Protein AF-A0A4P9XJF2-F1 (afdb_monomer_lite)

Sequence (135 aa):
LFRVSDEHNVHFSHAGLADITGEEGRVYLPYWMMKKLHLNEGDIINLKQVGLPPCQIIKFEWQDVAFTKCISNPTAVLERELKSYFTMTPDDVIQFSYNGRIYDLRVVEIFPPQAKAVCMIDTTSNVDFCPPPGY

Secondary structure (DSSP, 8-state):
-EEEEETTSSSEEEE------SPTT-----HHHHHHHT--TT--EEEEE---PBPSEEEEEES-HHHHHH-S-HHHHHHHHHTT--EE-TT-EEEEEETTEEEEEEEEEEESTT-SSEE-TT--PEEEEEPPS--

Foldseek 3Di:
DKWKAFPVRPFIDDFDDDDPPDDPPDDDDDPLVCVRRVHDPPGDIDIDDDDFAAWAEWEKEWPDPVVVVPDPCPPVVCVVVCQVTFKDAAQRWDWDDDPNDITTMHTHATPPNVTRMHTHHPDPHHYHYDYYPDD

Organism: NCBI:txid78915

Radius of gyration: 15.27 Å; chains: 1; bounding box: 36×33×38 Å

pLDDT: mean 78.21, std 9.05, range [42.53, 89.69]

InterPro domains:
  IPR004854 Ubiquitin fusion degradation protein UFD1-like [PTHR12555] (1-135)
  IPR042299 UFD1-like, Nn domain [G3DSA:2.40.40.50] (1-53)
  IPR055417 Ubiquitin fusion degradation protein UFD1, N-terminal subdomain 1 [PF03152] (1-53)
  IPR055418 Ubiquitin fusion degradation protein UFD1, N-terminal subdomain 2 [PF24842] (55-132)

Structure (mmCIF, N/CA/C/O backbone):
data_AF-A0A4P9XJF2-F1
#
_entry.id   AF-A0A4P9XJF2-F1
#
loop_
_atom_site.group_PDB
_atom_site.id
_atom_site.type_symbol
_atom_site.label_atom_id
_atom_site.label_alt_id
_atom_site.label_comp_id
_atom_site.label_asym_id
_atom_site.label_entity_id
_atom_site.label_seq_id
_atom_site.pdbx_PDB_ins_code
_atom_site.Cartn_x
_atom_site.Cartn_y
_atom_site.Cartn_z
_atom_site.occupancy
_atom_site.B_iso_or_equiv
_atom_site.auth_seq_id
_atom_site.auth_comp_id
_atom_site.auth_asym_id
_atom_site.auth_atom_id
_atom_site.pdbx_PDB_model_num
ATOM 1 N N . LEU A 1 1 ? -1.538 10.925 7.445 1.00 82.88 1 LEU A N 1
ATOM 2 C CA . LEU A 1 1 ? -1.596 9.503 7.040 1.00 82.88 1 LEU A CA 1
ATOM 3 C C . LEU A 1 1 ? -2.364 8.734 8.092 1.00 82.88 1 LEU A C 1
ATOM 5 O O . LEU A 1 1 ? -2.326 9.115 9.263 1.00 82.88 1 LEU A O 1
ATOM 9 N N . PHE A 1 2 ? -3.060 7.685 7.678 1.00 86.19 2 PHE A N 1
ATOM 10 C CA . PHE A 1 2 ? -3.918 6.897 8.548 1.00 86.19 2 PHE A CA 1
ATOM 11 C C . PHE A 1 2 ? -3.516 5.429 8.472 1.00 86.19 2 PHE A C 1
ATOM 13 O O . PHE A 1 2 ? -3.215 4.890 7.411 1.00 86.19 2 PHE A O 1
ATOM 20 N N . ARG A 1 3 ? -3.488 4.779 9.627 1.00 87.56 3 ARG A N 1
ATOM 21 C CA . ARG A 1 3 ? -3.461 3.332 9.741 1.00 87.56 3 ARG A CA 1
ATOM 22 C C . ARG A 1 3 ? -4.907 2.866 9.744 1.00 87.56 3 ARG A C 1
ATOM 24 O O . ARG A 1 3 ? -5.679 3.302 10.598 1.00 87.56 3 ARG A O 1
ATOM 31 N N . VAL A 1 4 ? -5.227 2.010 8.788 1.00 89.06 4 VAL A N 1
ATOM 32 C CA . VAL A 1 4 ? -6.519 1.345 8.661 1.00 89.06 4 VAL A CA 1
ATOM 33 C C . VAL A 1 4 ? -6.353 -0.056 9.220 1.00 89.06 4 VAL A C 1
ATOM 35 O O . VAL A 1 4 ? -5.456 -0.789 8.794 1.00 89.06 4 VAL A O 1
ATOM 38 N N . SER A 1 5 ? -7.174 -0.424 10.189 1.00 89.38 5 SER A N 1
ATOM 39 C CA . SER A 1 5 ? -7.228 -1.783 10.711 1.00 89.38 5 SER A CA 1
ATOM 40 C C . SER A 1 5 ? -8.655 -2.289 10.775 1.00 89.38 5 SER A C 1
ATOM 42 O O . SER A 1 5 ? -9.605 -1.511 10.844 1.00 89.38 5 SER A O 1
ATOM 44 N N . ASP A 1 6 ? -8.778 -3.607 10.744 1.00 88.69 6 ASP A N 1
ATOM 45 C CA . ASP A 1 6 ? -10.038 -4.292 11.002 1.00 88.69 6 ASP A CA 1
ATOM 46 C C . ASP A 1 6 ? -10.530 -4.040 12.448 1.00 88.69 6 ASP A C 1
ATOM 48 O O . ASP A 1 6 ? -9.761 -3.591 13.317 1.00 88.69 6 ASP A O 1
ATOM 52 N N . GLU A 1 7 ? -11.797 -4.347 12.724 1.00 86.38 7 GLU A N 1
ATOM 53 C CA . GLU A 1 7 ? -12.423 -4.291 14.050 1.00 86.38 7 GLU A CA 1
ATOM 54 C C . GLU A 1 7 ? -11.570 -5.037 15.089 1.00 86.38 7 GLU A C 1
ATOM 56 O O . GLU A 1 7 ? -11.230 -4.498 16.147 1.00 86.38 7 GLU A O 1
ATOM 61 N N . HIS A 1 8 ? -11.105 -6.236 14.728 1.00 83.06 8 HIS A N 1
ATOM 62 C CA . HIS A 1 8 ? -10.296 -7.100 15.589 1.00 83.06 8 HIS A CA 1
ATOM 63 C C . HIS A 1 8 ? -8.811 -6.705 15.645 1.00 83.06 8 HIS A C 1
ATOM 65 O O . HIS A 1 8 ? -8.032 -7.327 16.368 1.00 83.06 8 HIS A O 1
ATOM 71 N N . ASN A 1 9 ? -8.386 -5.687 14.885 1.00 80.31 9 ASN A N 1
ATOM 72 C CA . ASN A 1 9 ? -6.988 -5.255 14.749 1.00 80.31 9 ASN A CA 1
ATOM 73 C C . ASN A 1 9 ? -5.998 -6.361 14.323 1.00 80.31 9 ASN A C 1
ATOM 75 O O . ASN A 1 9 ? -4.788 -6.210 14.518 1.00 80.31 9 ASN A O 1
ATOM 79 N N . VAL A 1 10 ? -6.489 -7.448 13.720 1.00 82.00 10 VAL A N 1
ATOM 80 C CA . VAL A 1 10 ? -5.659 -8.561 13.232 1.00 82.00 10 VAL A CA 1
ATOM 81 C C . VAL A 1 10 ? -4.909 -8.141 11.972 1.00 82.00 10 VAL A C 1
ATOM 83 O O . VAL A 1 10 ? -3.688 -8.277 11.889 1.00 82.00 10 VAL A O 1
ATOM 86 N N . HIS A 1 11 ? -5.633 -7.557 11.019 1.00 83.81 11 HIS A N 1
ATOM 87 C CA . HIS A 1 11 ? -5.079 -7.053 9.772 1.00 83.81 11 HIS A CA 1
ATOM 88 C C . HIS A 1 11 ? -5.032 -5.529 9.796 1.00 83.81 11 HIS A C 1
ATOM 90 O O . HIS A 1 11 ? -5.953 -4.857 10.268 1.00 83.81 11 HIS A O 1
ATOM 96 N N . PHE A 1 12 ? -3.932 -4.971 9.295 1.00 85.56 12 PHE A N 1
ATOM 97 C CA . PHE A 1 12 ? -3.781 -3.534 9.139 1.00 85.56 12 PHE A CA 1
ATOM 98 C C . PHE A 1 12 ? -3.035 -3.193 7.850 1.00 85.56 12 PHE A C 1
ATOM 100 O O . PHE A 1 12 ? -2.229 -3.967 7.328 1.00 85.56 12 PHE A O 1
ATOM 107 N N . SER A 1 13 ? -3.301 -1.999 7.345 1.00 86.12 13 SER A N 1
ATOM 108 C CA . SER A 1 13 ? -2.563 -1.367 6.261 1.00 86.12 13 SER A CA 1
ATOM 109 C C . SER A 1 13 ? -2.500 0.135 6.538 1.00 86.12 13 SER A C 1
ATOM 111 O O . SER A 1 13 ? -3.070 0.645 7.510 1.00 86.12 13 SER A O 1
ATOM 113 N N . HIS A 1 14 ? -1.746 0.848 5.721 1.00 86.50 14 HIS A N 1
ATOM 114 C CA . HIS A 1 14 ? -1.629 2.291 5.799 1.00 86.50 14 HIS A CA 1
ATOM 115 C C . HIS A 1 14 ? -2.229 2.890 4.539 1.00 86.50 14 HIS A C 1
ATOM 117 O O . HIS A 1 14 ? -1.985 2.400 3.435 1.00 86.50 14 HIS A O 1
ATOM 123 N N . ALA A 1 15 ? -2.996 3.955 4.724 1.00 83.00 15 ALA A N 1
ATOM 124 C CA . ALA A 1 15 ? -3.624 4.709 3.658 1.00 83.00 15 ALA A CA 1
ATOM 125 C C . ALA A 1 15 ? -3.381 6.206 3.871 1.00 83.00 15 ALA A C 1
ATOM 127 O O . ALA A 1 15 ? -3.309 6.708 5.002 1.00 83.00 15 ALA A O 1
ATOM 128 N N . GLY A 1 16 ? -3.281 6.948 2.775 1.00 80.81 16 GLY A N 1
ATOM 129 C CA . GLY A 1 16 ? -3.502 8.387 2.832 1.00 80.81 16 GLY A CA 1
ATOM 130 C C . GLY A 1 16 ? -4.967 8.728 2.606 1.00 80.81 16 GLY A C 1
ATOM 131 O O . GLY A 1 16 ? -5.773 7.889 2.216 1.00 80.81 16 GLY A O 1
ATOM 132 N N . LEU A 1 17 ? -5.290 9.983 2.884 1.00 78.75 17 LEU A N 1
ATOM 133 C CA . LEU A 1 17 ? -6.612 10.542 2.665 1.00 78.75 17 LEU A CA 1
ATOM 134 C C . LEU A 1 17 ? -6.620 11.188 1.281 1.00 78.75 17 LEU A C 1
ATOM 136 O O . LEU A 1 17 ? -5.838 12.106 1.053 1.00 78.75 17 LEU A O 1
ATOM 140 N N . ALA A 1 18 ? -7.460 10.680 0.379 1.00 72.75 18 ALA A N 1
ATOM 141 C CA . ALA A 1 18 ? -7.645 11.272 -0.943 1.00 72.75 18 ALA A CA 1
ATOM 142 C C . ALA A 1 18 ? -8.582 12.483 -0.864 1.00 72.75 18 ALA A C 1
ATOM 144 O O . ALA A 1 18 ? -8.161 13.593 -1.159 1.00 72.75 18 ALA A O 1
ATOM 145 N N . ASP A 1 19 ? -9.812 12.272 -0.385 1.00 71.31 19 ASP A N 1
ATOM 146 C CA . ASP A 1 19 ? -10.849 13.300 -0.283 1.00 71.31 19 ASP A CA 1
ATOM 147 C C . ASP A 1 19 ? -11.777 13.051 0.915 1.00 71.31 19 ASP A C 1
ATOM 149 O O . ASP A 1 19 ? -11.947 11.916 1.367 1.00 71.31 19 ASP A O 1
ATOM 153 N N . ILE A 1 20 ? -12.406 14.122 1.410 1.00 71.94 20 ILE A N 1
ATOM 154 C CA . ILE A 1 20 ? -13.396 14.099 2.507 1.00 71.94 20 ILE A CA 1
ATOM 155 C C . ILE A 1 20 ? -14.806 14.311 1.935 1.00 71.94 20 ILE A C 1
ATOM 157 O O . ILE A 1 20 ? -15.567 15.164 2.378 1.00 71.94 20 ILE A O 1
ATOM 161 N N . THR A 1 21 ? -15.135 13.575 0.878 1.00 72.56 21 THR A N 1
ATOM 162 C CA . THR A 1 21 ? -16.420 13.681 0.164 1.00 72.56 21 THR A CA 1
ATOM 163 C C . THR A 1 21 ? -17.464 12.667 0.641 1.00 72.56 21 THR A C 1
ATOM 165 O O . THR A 1 21 ? -18.571 12.628 0.109 1.00 72.56 21 THR A O 1
ATOM 168 N N . GLY A 1 22 ? -17.127 11.835 1.632 1.00 68.62 22 GLY A N 1
ATOM 169 C CA . GLY A 1 22 ? -18.029 10.835 2.199 1.00 68.62 22 GLY A CA 1
ATOM 170 C C . GLY A 1 22 ? -19.040 11.406 3.196 1.00 68.62 22 GLY A C 1
ATOM 171 O O . GLY A 1 22 ? -18.795 12.427 3.833 1.00 68.62 22 GLY A O 1
ATOM 172 N N . GLU A 1 23 ? -20.174 10.714 3.349 1.00 76.12 23 GLU A N 1
ATOM 173 C CA . GLU A 1 23 ? -21.116 10.957 4.450 1.00 76.12 23 GLU A CA 1
ATOM 174 C C . GLU A 1 23 ? -20.431 10.730 5.806 1.00 76.12 23 GLU A C 1
ATOM 176 O O . GLU A 1 23 ? -19.521 9.902 5.922 1.00 76.12 23 GLU A O 1
ATOM 181 N N . GLU A 1 24 ? -20.876 11.447 6.843 1.00 76.69 24 GLU A N 1
ATOM 182 C CA . GLU A 1 24 ? -20.327 11.295 8.192 1.00 76.69 24 GLU A CA 1
ATOM 183 C C . GLU A 1 24 ? -20.351 9.827 8.636 1.00 76.69 24 GLU A C 1
ATOM 185 O O . GLU A 1 24 ? -21.366 9.135 8.557 1.00 76.69 24 GLU A O 1
ATOM 190 N N . GLY A 1 25 ? -19.194 9.343 9.090 1.00 77.31 25 GLY A N 1
ATOM 191 C CA . GLY A 1 25 ? -19.024 7.962 9.537 1.00 77.31 25 GLY A CA 1
ATOM 192 C C . GLY A 1 25 ? -18.829 6.930 8.423 1.00 77.31 25 GLY A C 1
ATOM 193 O O . GLY A 1 25 ? -18.742 5.745 8.738 1.00 77.31 25 GLY A O 1
ATOM 194 N N . ARG A 1 26 ? -18.721 7.329 7.146 1.00 82.38 26 ARG A N 1
ATOM 195 C CA . ARG A 1 26 ? -18.406 6.410 6.037 1.00 82.38 26 ARG A CA 1
ATOM 196 C C . ARG A 1 26 ? -17.002 6.625 5.488 1.00 82.38 26 ARG A C 1
ATOM 198 O O . ARG A 1 26 ? -16.548 7.750 5.301 1.00 82.38 26 ARG A O 1
ATOM 205 N N . VAL A 1 27 ? -16.332 5.518 5.183 1.00 83.81 27 VAL A N 1
ATOM 206 C CA . VAL A 1 27 ? -14.992 5.498 4.590 1.00 83.81 27 VAL A CA 1
ATOM 207 C C . VAL A 1 27 ? -15.044 4.641 3.339 1.00 83.81 27 VAL A C 1
ATOM 209 O O . VAL A 1 27 ? -15.517 3.510 3.379 1.00 83.81 27 VAL A O 1
ATOM 212 N N . TYR A 1 28 ? -14.540 5.179 2.233 1.00 84.94 28 TYR A N 1
ATOM 213 C CA . TYR A 1 28 ? -14.432 4.451 0.976 1.00 84.94 28 TYR A CA 1
ATOM 214 C C . TYR A 1 28 ? -12.990 4.002 0.790 1.00 84.94 28 TYR A C 1
ATOM 216 O O . TYR A 1 28 ? -12.069 4.820 0.792 1.00 84.94 28 TYR A O 1
ATOM 224 N N . LEU A 1 29 ? -12.801 2.693 0.647 1.00 84.81 29 LEU A N 1
ATOM 225 C CA . LEU A 1 29 ? -11.497 2.081 0.432 1.00 84.81 29 LEU A CA 1
ATOM 226 C C . LEU A 1 29 ? -11.454 1.425 -0.952 1.00 84.81 29 LEU A C 1
ATOM 228 O O . LEU A 1 29 ? -12.469 0.909 -1.422 1.00 84.81 29 LEU A O 1
ATOM 232 N N . PRO A 1 30 ? -10.285 1.394 -1.609 1.00 83.62 30 PRO A N 1
ATOM 233 C CA . PRO A 1 30 ? -10.104 0.596 -2.810 1.00 83.62 30 PRO A CA 1
ATOM 234 C C . PRO A 1 30 ? -10.332 -0.893 -2.529 1.00 83.62 30 PRO A C 1
ATOM 236 O O . PRO A 1 30 ? -9.931 -1.409 -1.483 1.00 83.62 30 PRO A O 1
ATOM 239 N N . TYR A 1 31 ? -10.874 -1.608 -3.513 1.00 83.19 31 TYR A N 1
ATOM 240 C CA . TYR A 1 31 ? -11.173 -3.038 -3.391 1.00 83.19 31 TYR A CA 1
ATOM 241 C C . TYR A 1 31 ? -9.955 -3.889 -2.992 1.00 83.19 31 TYR A C 1
ATOM 243 O O . TYR A 1 31 ? -10.065 -4.795 -2.168 1.00 83.19 31 TYR A O 1
ATOM 251 N N . TRP A 1 32 ? -8.765 -3.576 -3.516 1.00 82.25 32 TRP A N 1
ATOM 252 C CA . TRP A 1 32 ? -7.531 -4.287 -3.163 1.00 82.25 32 TRP A CA 1
ATOM 253 C C . TRP A 1 32 ? -7.181 -4.146 -1.672 1.00 82.25 32 TRP A C 1
ATOM 255 O O . TRP A 1 32 ? -6.728 -5.106 -1.048 1.00 82.25 32 TRP A O 1
ATOM 265 N N . MET A 1 33 ? -7.456 -2.981 -1.073 1.00 83.62 33 MET A N 1
ATOM 266 C CA . MET A 1 33 ? -7.211 -2.731 0.347 1.00 83.62 33 MET A CA 1
ATOM 267 C C . MET A 1 33 ? -8.224 -3.480 1.216 1.00 83.62 33 MET A C 1
ATOM 269 O O . MET A 1 33 ? -7.835 -4.072 2.221 1.00 83.62 33 MET A O 1
ATOM 273 N N . MET A 1 34 ? -9.494 -3.525 0.797 1.00 86.81 34 MET A N 1
ATOM 274 C CA . MET A 1 34 ? -10.522 -4.335 1.461 1.00 86.81 34 MET A CA 1
ATOM 275 C C . MET A 1 34 ? -10.155 -5.821 1.442 1.00 86.81 34 MET A C 1
ATOM 277 O O . MET A 1 34 ? -10.152 -6.466 2.487 1.00 86.81 34 MET A O 1
ATOM 281 N N . LYS A 1 35 ? -9.738 -6.343 0.280 1.00 84.62 35 LYS A N 1
ATOM 282 C CA . LYS A 1 35 ? -9.303 -7.739 0.126 1.00 84.62 35 LYS A CA 1
ATOM 283 C C . LYS A 1 35 ? -8.119 -8.079 1.035 1.00 84.62 35 LYS A C 1
ATOM 285 O O . LYS A 1 35 ? -8.101 -9.155 1.622 1.00 84.62 35 LYS A O 1
ATOM 290 N N . LYS A 1 36 ? -7.153 -7.165 1.178 1.00 83.19 36 LYS A N 1
ATOM 291 C CA . LYS A 1 36 ? -5.998 -7.338 2.072 1.00 83.19 36 LYS A CA 1
ATOM 292 C C . LYS A 1 36 ? -6.376 -7.326 3.554 1.00 83.19 36 LYS A C 1
ATOM 294 O O . LYS A 1 36 ? -5.787 -8.053 4.349 1.00 83.19 36 LYS A O 1
ATOM 299 N N . LEU A 1 37 ? -7.312 -6.462 3.931 1.00 83.94 37 LEU A N 1
ATOM 300 C CA . LEU A 1 37 ? -7.793 -6.344 5.305 1.00 83.94 37 LEU A CA 1
ATOM 301 C C . LEU A 1 37 ? -8.861 -7.392 5.652 1.00 83.94 37 LEU A C 1
ATOM 303 O O . LEU A 1 37 ? -9.284 -7.435 6.799 1.00 83.94 37 LEU A O 1
ATOM 307 N N . HIS A 1 38 ? -9.260 -8.231 4.687 1.00 85.75 38 HIS A N 1
ATOM 308 C CA . HIS A 1 38 ? -10.366 -9.184 4.801 1.00 85.75 38 HIS A CA 1
ATOM 309 C C . HIS A 1 38 ? -11.701 -8.527 5.188 1.00 85.75 38 HIS A C 1
ATOM 311 O O . HIS A 1 38 ? -12.503 -9.119 5.901 1.00 85.75 38 HIS A O 1
ATOM 317 N N . LE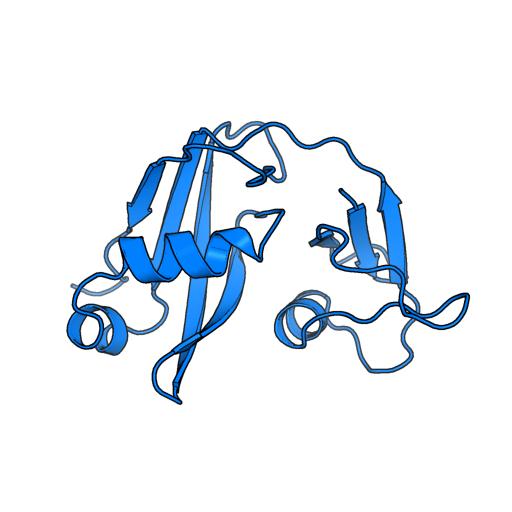U A 1 39 ? -11.933 -7.313 4.683 1.00 87.38 39 LEU A N 1
ATOM 318 C CA . LEU A 1 39 ? -13.139 -6.532 4.945 1.00 87.38 39 LEU A CA 1
ATOM 319 C C . LEU A 1 39 ? -14.208 -6.778 3.883 1.00 87.38 39 LEU A C 1
ATOM 321 O O . LEU A 1 39 ? -13.904 -6.854 2.687 1.00 87.38 39 LEU A O 1
ATOM 325 N N . ASN A 1 40 ? -15.459 -6.796 4.323 1.00 87.06 40 ASN A N 1
ATOM 326 C CA . ASN A 1 40 ? -16.651 -6.756 3.489 1.00 87.06 40 ASN A CA 1
ATOM 327 C C . ASN A 1 40 ? -17.303 -5.366 3.524 1.00 87.06 40 ASN A C 1
ATOM 329 O O . ASN A 1 40 ? -16.976 -4.498 4.336 1.00 87.06 40 ASN A O 1
ATOM 333 N N . GLU A 1 41 ? -18.236 -5.135 2.605 1.00 87.12 41 GLU A N 1
ATOM 334 C CA . GLU A 1 41 ? -19.031 -3.909 2.585 1.00 87.12 41 GLU A CA 1
ATOM 335 C C . GLU A 1 41 ? -19.868 -3.792 3.867 1.00 87.12 41 GLU A C 1
ATOM 337 O O . GLU A 1 41 ? -20.666 -4.672 4.181 1.00 87.12 41 GLU A O 1
ATOM 342 N N . GLY A 1 42 ? -19.698 -2.683 4.591 1.00 86.19 42 GLY A N 1
ATOM 343 C CA . GLY A 1 42 ? -20.403 -2.420 5.848 1.00 86.19 42 GLY A CA 1
ATOM 344 C C . GLY A 1 42 ? -19.645 -2.829 7.113 1.00 86.19 42 GLY A C 1
ATOM 345 O O . GLY A 1 42 ? -20.124 -2.515 8.203 1.00 86.19 42 GLY A O 1
ATOM 346 N N . ASP A 1 43 ?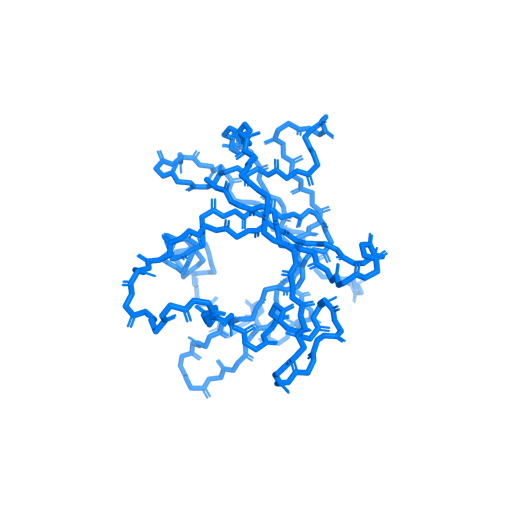 -18.471 -3.454 6.988 1.00 88.31 43 ASP A N 1
ATOM 347 C CA . ASP A 1 43 ? -17.636 -3.785 8.145 1.00 88.31 43 ASP A CA 1
ATOM 348 C C . ASP A 1 43 ? -17.084 -2.526 8.828 1.00 88.31 43 ASP A C 1
ATOM 350 O O . ASP A 1 43 ? -16.791 -1.500 8.199 1.00 88.31 43 ASP A O 1
ATOM 354 N N . ILE A 1 44 ? -16.933 -2.612 10.151 1.00 87.50 44 ILE A N 1
ATOM 355 C CA . ILE A 1 44 ? -16.403 -1.525 10.969 1.00 87.50 44 ILE A CA 1
ATOM 356 C C . ILE A 1 44 ? -14.879 -1.550 10.886 1.00 87.50 44 ILE A C 1
ATOM 358 O O . ILE A 1 44 ? -14.235 -2.558 11.162 1.00 87.50 44 ILE A O 1
ATOM 362 N N . ILE A 1 45 ? -14.292 -0.401 10.561 1.00 89.69 45 ILE A N 1
ATOM 363 C CA . ILE A 1 45 ? -12.841 -0.234 10.509 1.00 89.69 45 ILE A CA 1
ATOM 364 C C . ILE A 1 45 ? -12.360 0.752 11.562 1.00 89.69 45 ILE A C 1
ATOM 366 O O . ILE A 1 45 ? -13.022 1.735 11.899 1.00 89.69 45 ILE A O 1
ATOM 370 N N . ASN A 1 46 ? -11.143 0.523 12.031 1.00 88.19 46 ASN A N 1
ATOM 371 C CA . ASN A 1 46 ? -10.436 1.418 12.924 1.00 88.19 46 ASN A CA 1
ATOM 372 C C . ASN A 1 46 ? -9.483 2.302 12.114 1.00 88.19 46 ASN A C 1
ATOM 374 O O . ASN A 1 46 ? -8.539 1.822 11.483 1.00 88.19 46 ASN A O 1
ATOM 378 N N . LEU A 1 47 ? -9.704 3.616 12.166 1.00 87.81 47 LEU A N 1
ATOM 379 C CA . LEU A 1 47 ? -8.793 4.607 11.601 1.00 87.81 47 LEU A CA 1
ATOM 380 C C . LEU A 1 47 ? -7.970 5.257 12.707 1.00 87.81 47 LEU A C 1
ATOM 382 O O . LEU A 1 47 ? -8.504 5.892 13.615 1.00 87.81 47 LEU A O 1
ATOM 386 N N . LYS A 1 48 ? -6.645 5.148 12.609 1.00 87.75 48 LYS A N 1
ATOM 387 C CA . LYS A 1 48 ? -5.717 5.810 13.530 1.00 87.75 48 LYS A CA 1
ATOM 388 C C . LYS A 1 48 ? -4.745 6.691 12.767 1.00 87.75 48 LYS A C 1
ATOM 390 O O . LYS A 1 48 ? -4.014 6.208 11.909 1.00 87.75 48 LYS A O 1
ATOM 395 N N . GLN A 1 49 ? -4.680 7.973 13.103 1.00 87.12 49 GLN A N 1
ATOM 396 C CA . GLN A 1 49 ? -3.671 8.854 12.523 1.00 87.12 49 GLN A CA 1
ATOM 397 C C . GLN A 1 49 ? -2.269 8.423 12.973 1.00 87.12 49 GLN A C 1
ATOM 399 O O . GLN A 1 49 ? -2.019 8.210 14.162 1.00 87.12 49 GLN A O 1
ATOM 404 N N . VAL A 1 50 ? -1.355 8.294 12.013 1.00 86.12 50 VAL A N 1
ATOM 405 C CA . VAL A 1 50 ? 0.043 7.921 12.258 1.00 86.12 50 VAL A CA 1
ATOM 406 C C . VAL A 1 50 ? 0.985 8.793 11.431 1.00 86.12 50 VAL A C 1
ATOM 408 O O . VAL A 1 50 ? 0.662 9.192 10.311 1.00 86.12 50 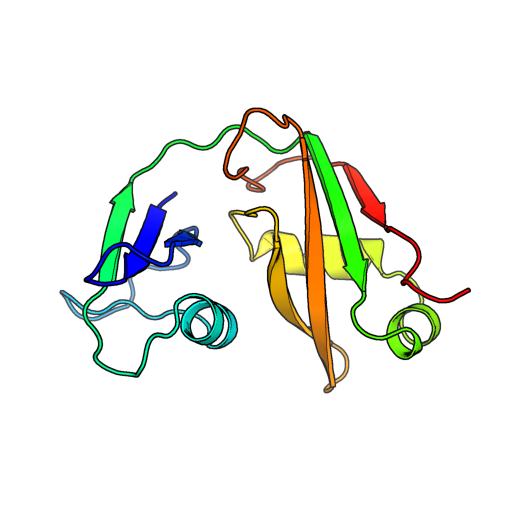VAL A O 1
ATOM 411 N N . GLY A 1 51 ? 2.155 9.097 11.993 1.00 83.12 51 GLY A N 1
ATOM 412 C CA . GLY A 1 51 ? 3.271 9.688 11.258 1.00 83.12 51 GLY A CA 1
ATOM 413 C C . GLY A 1 51 ? 4.152 8.577 10.698 1.00 83.12 51 GLY A C 1
ATOM 414 O O . GLY A 1 51 ? 4.607 7.728 11.462 1.00 83.12 51 GLY A O 1
ATOM 415 N N . LEU A 1 52 ? 4.372 8.571 9.383 1.00 84.50 52 LEU A N 1
ATOM 416 C CA . LEU A 1 52 ? 5.275 7.630 8.720 1.00 84.50 52 LEU A CA 1
ATOM 417 C C . LEU A 1 52 ? 6.497 8.383 8.186 1.00 84.50 52 LEU A C 1
ATOM 419 O O . LEU A 1 52 ? 6.341 9.509 7.708 1.00 84.50 52 LEU A O 1
ATOM 423 N N . PRO A 1 53 ? 7.697 7.787 8.258 1.00 85.25 53 PRO A N 1
ATOM 424 C CA . PRO A 1 53 ? 8.888 8.387 7.680 1.00 85.25 53 PRO A CA 1
ATOM 425 C C . PRO A 1 53 ? 8.806 8.403 6.143 1.00 85.25 53 PRO A C 1
ATOM 427 O O . PRO A 1 53 ? 8.103 7.573 5.555 1.00 85.25 53 PRO A O 1
ATOM 430 N N . PRO A 1 54 ? 9.524 9.327 5.484 1.00 83.31 54 PRO A N 1
ATOM 431 C CA . PRO A 1 54 ? 9.621 9.355 4.029 1.00 83.31 54 PRO A CA 1
ATOM 432 C C . PRO A 1 54 ? 10.321 8.097 3.503 1.00 83.31 54 PRO A C 1
ATOM 434 O O . PRO A 1 54 ? 11.288 7.616 4.103 1.00 83.31 54 PRO A O 1
ATOM 437 N N . CYS A 1 55 ? 9.841 7.576 2.377 1.00 83.06 55 CYS A N 1
ATOM 438 C CA . CYS A 1 55 ? 10.498 6.484 1.672 1.00 83.06 55 CYS A CA 1
ATOM 439 C C . CYS A 1 55 ? 11.782 6.974 0.988 1.00 83.06 55 CYS A C 1
ATOM 441 O O . CYS A 1 55 ? 11.794 8.040 0.373 1.00 83.06 55 CYS A O 1
ATOM 443 N N . GLN A 1 56 ? 12.856 6.186 1.075 1.00 81.88 56 GLN A N 1
ATOM 444 C CA . GLN A 1 56 ? 14.084 6.430 0.306 1.00 81.88 56 GLN A CA 1
ATOM 445 C C . GLN A 1 56 ? 14.230 5.444 -0.850 1.00 81.88 56 GLN A C 1
ATOM 447 O O . GLN A 1 56 ? 14.558 5.835 -1.967 1.00 81.88 56 GLN A O 1
ATOM 452 N N . ILE A 1 57 ? 13.998 4.162 -0.569 1.00 82.50 57 ILE A N 1
ATOM 453 C CA . ILE A 1 57 ? 14.103 3.071 -1.536 1.00 82.50 57 ILE A CA 1
ATOM 454 C C . ILE A 1 57 ? 12.916 2.148 -1.311 1.00 82.50 57 ILE A C 1
ATOM 456 O O . ILE A 1 57 ? 12.592 1.819 -0.167 1.00 82.50 57 ILE A O 1
ATOM 460 N N . ILE A 1 58 ? 12.290 1.721 -2.397 1.00 83.44 58 ILE A N 1
ATOM 461 C CA . ILE A 1 58 ? 11.237 0.716 -2.374 1.00 83.44 58 ILE A CA 1
ATOM 462 C C . ILE A 1 58 ? 11.523 -0.334 -3.438 1.00 83.44 58 ILE A C 1
ATOM 464 O O . ILE A 1 58 ? 11.860 -0.002 -4.575 1.00 83.44 58 ILE A O 1
ATOM 468 N N . LYS A 1 59 ? 11.407 -1.602 -3.050 1.00 84.75 59 LYS A N 1
ATOM 469 C CA . LYS A 1 59 ? 11.549 -2.738 -3.954 1.00 84.75 59 LYS A CA 1
ATOM 470 C C . LYS A 1 59 ? 10.194 -3.349 -4.223 1.00 84.75 59 LYS A C 1
ATOM 472 O O . LYS A 1 59 ? 9.469 -3.698 -3.286 1.00 84.75 59 LYS A O 1
ATOM 477 N N . PHE A 1 60 ? 9.896 -3.531 -5.498 1.00 83.75 60 PHE A N 1
ATOM 478 C CA . PHE A 1 60 ? 8.676 -4.183 -5.936 1.00 83.75 60 PHE A CA 1
ATOM 479 C C . PHE A 1 60 ? 8.963 -5.473 -6.693 1.00 83.75 60 PHE A C 1
ATOM 481 O O . PHE A 1 60 ? 9.967 -5.597 -7.394 1.00 83.75 60 PHE A O 1
ATOM 488 N N . GLU A 1 61 ? 8.034 -6.412 -6.582 1.00 82.75 61 GLU A N 1
ATOM 489 C CA . GLU A 1 61 ? 8.031 -7.678 -7.302 1.00 82.75 61 GLU A CA 1
ATOM 490 C C . GLU A 1 61 ? 6.723 -7.822 -8.078 1.00 82.75 61 GLU A C 1
ATOM 492 O O . GLU A 1 61 ? 5.620 -7.652 -7.546 1.00 82.75 61 GLU A O 1
ATOM 497 N N . TRP A 1 62 ? 6.860 -8.148 -9.360 1.00 79.62 62 TRP A N 1
ATOM 498 C CA . TRP A 1 62 ? 5.734 -8.457 -10.231 1.00 79.62 62 TRP A CA 1
ATOM 499 C C . TRP A 1 62 ? 5.221 -9.862 -9.930 1.00 79.62 62 TRP A C 1
ATOM 501 O O . TRP A 1 62 ? 5.999 -10.813 -9.926 1.00 79.62 62 TRP A O 1
ATOM 511 N N . GLN A 1 63 ? 3.910 -10.006 -9.732 1.00 73.38 63 GLN A N 1
ATOM 512 C CA . GLN A 1 63 ? 3.298 -11.324 -9.536 1.00 73.38 63 GLN A CA 1
ATOM 513 C C . GLN A 1 63 ? 3.167 -12.122 -10.848 1.00 73.38 63 GLN A C 1
ATOM 515 O O . GLN A 1 63 ? 3.133 -13.348 -10.806 1.00 73.38 63 GLN A O 1
ATOM 520 N N . ASP A 1 64 ? 3.139 -11.459 -12.013 1.00 68.12 64 ASP A N 1
ATOM 521 C CA . ASP A 1 64 ? 3.100 -12.126 -13.323 1.00 68.12 64 ASP A CA 1
ATOM 522 C C . ASP A 1 64 ? 4.273 -11.689 -14.214 1.00 68.12 64 ASP A C 1
ATOM 524 O O . ASP A 1 64 ? 4.507 -10.504 -14.472 1.00 68.12 64 ASP A O 1
ATOM 528 N N . VAL A 1 65 ? 4.994 -12.678 -14.739 1.00 63.22 65 VAL A N 1
ATOM 529 C CA . VAL A 1 65 ? 6.143 -12.506 -15.642 1.00 63.22 65 VAL A CA 1
ATOM 530 C C . VAL A 1 65 ? 5.699 -11.982 -17.014 1.00 63.22 65 VAL A C 1
ATOM 532 O O . VAL A 1 65 ? 6.478 -11.335 -17.725 1.00 63.22 65 VAL A O 1
ATOM 535 N N . ALA A 1 66 ? 4.435 -12.207 -17.398 1.00 59.88 66 ALA A N 1
ATOM 536 C CA . ALA A 1 66 ? 3.866 -11.645 -18.622 1.00 59.88 66 ALA A CA 1
ATOM 537 C C . ALA A 1 66 ? 3.863 -10.103 -18.604 1.00 59.88 66 ALA A C 1
ATOM 539 O O . ALA A 1 66 ? 3.883 -9.469 -19.665 1.00 59.88 66 ALA A O 1
ATOM 540 N N . PHE A 1 67 ? 3.898 -9.490 -17.415 1.00 61.16 67 PHE A N 1
ATOM 541 C CA . PHE A 1 67 ? 3.858 -8.040 -17.235 1.00 61.16 67 PHE A CA 1
ATOM 542 C C . PHE A 1 67 ? 5.180 -7.352 -17.563 1.00 61.16 67 PHE A C 1
ATOM 544 O O . PHE A 1 67 ? 5.161 -6.315 -18.229 1.00 61.16 67 PHE A O 1
ATOM 551 N N . THR A 1 68 ? 6.323 -7.953 -17.208 1.00 60.09 68 THR A N 1
ATOM 552 C CA . THR A 1 68 ? 7.650 -7.385 -17.513 1.00 60.09 68 THR A CA 1
ATOM 553 C C . THR A 1 68 ? 7.865 -7.218 -19.020 1.00 60.09 68 THR A C 1
ATOM 555 O O . THR A 1 68 ? 8.605 -6.340 -19.447 1.00 60.09 68 THR A O 1
ATOM 558 N N . LYS A 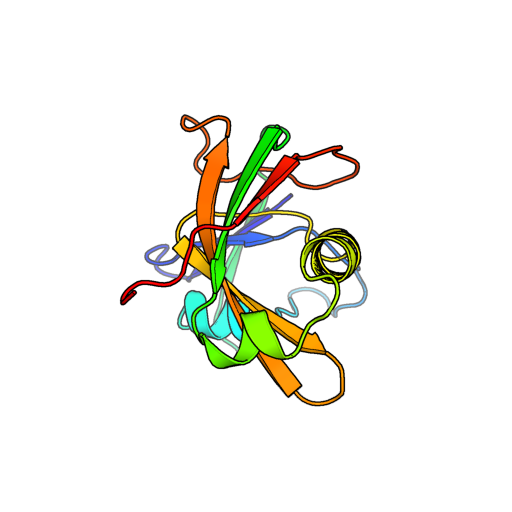1 69 ? 7.194 -8.038 -19.842 1.00 57.59 69 LYS A N 1
ATOM 559 C CA . LYS A 1 69 ? 7.303 -7.997 -21.309 1.00 57.59 69 LYS A CA 1
ATOM 560 C C . LYS A 1 69 ? 6.294 -7.063 -21.985 1.00 57.59 69 LYS A C 1
ATOM 562 O O . LYS A 1 69 ? 6.545 -6.633 -23.106 1.00 57.59 69 LYS A O 1
ATOM 567 N N . CYS A 1 70 ? 5.162 -6.764 -21.342 1.00 58.09 70 CYS A N 1
ATOM 568 C CA . CYS A 1 70 ? 4.099 -5.939 -21.933 1.00 58.09 70 CYS A CA 1
ATOM 569 C C . CYS A 1 70 ? 4.277 -4.433 -21.687 1.00 58.09 70 CYS A C 1
ATOM 571 O O . CYS A 1 70 ? 3.694 -3.630 -22.415 1.00 58.09 70 CYS A O 1
ATOM 573 N N . ILE A 1 71 ? 5.034 -4.038 -20.660 1.00 66.38 71 ILE A N 1
ATOM 574 C CA . ILE A 1 71 ? 5.197 -2.634 -20.272 1.00 66.38 71 ILE A CA 1
ATOM 575 C C . ILE A 1 71 ? 6.582 -2.152 -20.705 1.00 66.38 71 ILE A C 1
ATOM 577 O O . ILE A 1 71 ? 7.593 -2.581 -20.160 1.00 66.38 71 ILE A O 1
ATOM 581 N N . SER A 1 72 ? 6.631 -1.223 -21.662 1.00 66.56 72 SER A N 1
ATOM 582 C CA . SER A 1 72 ? 7.894 -0.690 -22.194 1.00 66.56 72 SER A CA 1
ATOM 583 C C . SER A 1 72 ? 8.693 0.125 -21.169 1.00 66.56 72 SER A C 1
ATOM 585 O O . SER A 1 72 ? 9.912 0.210 -21.278 1.00 66.56 72 SER A O 1
ATOM 587 N N . ASN A 1 73 ? 8.019 0.751 -20.194 1.00 71.94 73 ASN A N 1
ATOM 588 C CA . ASN A 1 73 ? 8.655 1.511 -19.116 1.00 71.94 73 ASN A CA 1
ATOM 589 C C . ASN A 1 73 ? 7.883 1.347 -17.786 1.00 71.94 73 ASN A C 1
ATOM 591 O O . ASN A 1 73 ? 7.017 2.171 -17.473 1.00 71.94 73 ASN A O 1
ATOM 595 N N . PRO A 1 74 ? 8.147 0.269 -17.023 1.00 71.31 74 PRO A N 1
ATOM 596 C CA . PRO A 1 74 ? 7.432 -0.027 -15.779 1.00 71.31 74 PRO A CA 1
ATOM 597 C C . PRO A 1 74 ? 7.646 1.041 -14.705 1.00 71.31 74 PRO A C 1
ATOM 599 O O . PRO A 1 74 ? 6.705 1.372 -13.986 1.00 71.31 74 PRO A O 1
ATOM 602 N N . THR A 1 75 ? 8.843 1.628 -14.642 1.00 72.12 75 THR A N 1
ATOM 603 C CA . THR A 1 75 ? 9.186 2.675 -13.673 1.00 72.12 75 THR A CA 1
ATOM 604 C C . THR A 1 75 ? 8.300 3.903 -13.844 1.00 72.12 75 THR A C 1
ATOM 606 O O . THR A 1 75 ? 7.700 4.355 -12.879 1.00 72.12 75 THR A O 1
ATOM 609 N N . ALA A 1 76 ? 8.136 4.401 -15.074 1.00 76.00 76 ALA A N 1
ATOM 610 C CA . ALA A 1 76 ? 7.353 5.613 -15.327 1.00 76.00 76 ALA A CA 1
ATOM 611 C C . ALA A 1 76 ? 5.848 5.429 -15.065 1.00 76.00 76 ALA A C 1
ATOM 613 O O . ALA A 1 76 ? 5.180 6.345 -14.580 1.00 76.00 76 ALA A O 1
ATOM 614 N N . VAL A 1 77 ? 5.299 4.250 -15.388 1.00 77.19 77 VAL A N 1
ATOM 615 C CA . VAL A 1 77 ? 3.894 3.930 -15.085 1.00 77.19 77 VAL A CA 1
ATOM 616 C C . VAL A 1 77 ? 3.693 3.885 -13.577 1.00 77.19 77 VAL A C 1
ATOM 618 O O . VAL A 1 77 ? 2.758 4.501 -13.070 1.00 77.19 77 VAL A O 1
ATOM 621 N N . LEU A 1 78 ? 4.600 3.228 -12.855 1.00 74.50 78 LEU A N 1
ATOM 622 C CA . LEU A 1 78 ? 4.505 3.148 -11.407 1.00 74.50 78 LEU A CA 1
ATOM 623 C C . LEU A 1 78 ? 4.728 4.487 -10.733 1.00 74.50 78 LEU A C 1
ATOM 625 O O . LEU A 1 78 ? 3.949 4.816 -9.861 1.00 74.50 78 LEU A O 1
ATOM 629 N N . GLU A 1 79 ? 5.687 5.309 -11.146 1.00 74.62 79 GLU A N 1
ATOM 630 C CA . GLU A 1 79 ? 5.833 6.664 -10.601 1.00 74.62 79 GLU A CA 1
ATOM 631 C C . GLU A 1 79 ? 4.555 7.493 -10.763 1.00 74.62 79 GLU A C 1
ATOM 633 O O . GLU A 1 79 ? 4.197 8.269 -9.876 1.00 74.62 79 GLU A O 1
ATOM 638 N N . ARG A 1 80 ? 3.841 7.328 -11.882 1.00 77.06 80 ARG A N 1
ATOM 639 C CA . ARG A 1 80 ? 2.560 8.001 -12.100 1.00 77.06 80 ARG A CA 1
ATOM 640 C C . ARG A 1 80 ? 1.471 7.467 -11.174 1.00 77.06 80 ARG A C 1
ATOM 642 O O . ARG A 1 80 ? 0.783 8.274 -10.559 1.00 77.06 80 ARG A O 1
ATOM 649 N N . GLU A 1 81 ? 1.313 6.151 -11.078 1.00 76.25 81 GLU A N 1
ATOM 650 C CA . GLU A 1 81 ? 0.287 5.532 -10.229 1.00 76.25 81 GLU A CA 1
ATOM 651 C C . GLU A 1 81 ? 0.600 5.714 -8.734 1.00 76.25 81 GLU A C 1
ATOM 653 O O . GLU A 1 81 ? -0.285 6.020 -7.941 1.00 76.25 81 GLU A O 1
ATOM 658 N N . LEU A 1 82 ? 1.872 5.624 -8.339 1.00 73.50 82 LEU A N 1
AT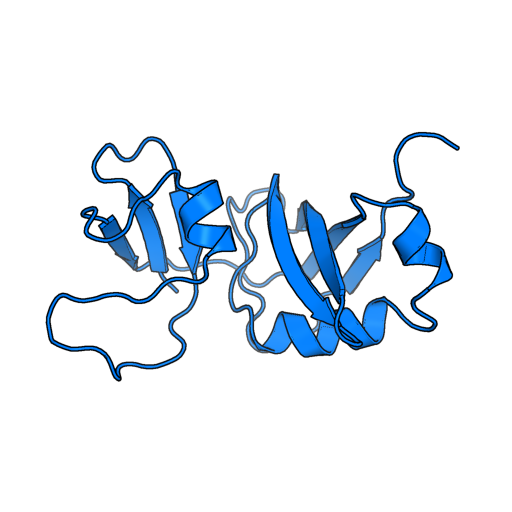OM 659 C CA . LEU A 1 82 ? 2.356 5.830 -6.972 1.00 73.50 82 LEU A CA 1
ATOM 660 C C . LEU A 1 82 ? 2.099 7.251 -6.472 1.00 73.50 82 LEU A C 1
ATOM 662 O O . LEU A 1 82 ? 1.926 7.421 -5.273 1.00 73.50 82 LEU A O 1
ATOM 666 N N . LYS A 1 83 ? 1.967 8.261 -7.343 1.00 70.62 83 LYS A N 1
ATOM 667 C CA . LYS A 1 83 ? 1.506 9.598 -6.914 1.00 70.62 83 LYS A CA 1
ATOM 668 C C . LYS A 1 83 ? 0.101 9.580 -6.315 1.00 70.62 83 LYS A C 1
ATOM 670 O O . LYS A 1 83 ? -0.208 10.426 -5.482 1.00 70.62 83 LYS A O 1
ATOM 675 N N . SER A 1 84 ? -0.740 8.632 -6.720 1.00 69.75 84 SER A N 1
ATOM 676 C CA . SER A 1 84 ? -2.062 8.421 -6.128 1.00 69.75 84 SER A CA 1
ATOM 677 C C . SER A 1 84 ? -2.009 7.578 -4.847 1.00 69.75 84 SER A C 1
ATOM 679 O O . SER A 1 84 ? -2.988 7.541 -4.103 1.00 69.75 84 SER A O 1
ATOM 681 N N . TYR A 1 85 ? -0.873 6.936 -4.550 1.00 74.50 85 TYR A N 1
ATOM 682 C CA . TYR A 1 85 ? -0.665 6.134 -3.348 1.00 74.50 85 TYR A CA 1
ATOM 683 C C . TYR A 1 85 ? 0.242 6.847 -2.347 1.00 74.50 85 TYR A C 1
ATOM 685 O O . TYR A 1 85 ? 1.454 6.941 -2.490 1.00 74.50 85 TYR A O 1
ATOM 693 N N . PHE A 1 86 ? -0.346 7.290 -1.244 1.00 76.69 86 PHE A N 1
ATOM 694 C CA . PHE A 1 86 ? 0.381 8.057 -0.236 1.00 76.69 86 PHE A CA 1
ATOM 695 C C . PHE A 1 86 ? 1.283 7.216 0.678 1.00 76.69 86 PHE A C 1
ATOM 697 O O . PHE A 1 86 ? 2.182 7.753 1.328 1.00 76.69 86 PHE A O 1
ATOM 704 N N . THR A 1 87 ? 1.031 5.910 0.775 1.00 82.56 87 THR A N 1
ATOM 705 C CA . THR A 1 87 ? 1.660 5.025 1.761 1.00 82.56 87 THR A CA 1
ATOM 706 C C . THR A 1 87 ? 1.921 3.644 1.199 1.00 82.56 87 THR A C 1
ATOM 708 O O . THR A 1 87 ? 1.091 3.103 0.475 1.00 82.56 87 THR A O 1
ATOM 711 N N . MET A 1 88 ? 3.046 3.054 1.599 1.00 84.00 88 MET A N 1
ATOM 712 C CA . MET A 1 88 ? 3.437 1.690 1.242 1.00 84.00 88 MET A CA 1
ATOM 713 C C . MET A 1 88 ? 3.763 0.913 2.514 1.00 84.00 88 MET A C 1
ATOM 715 O O . MET A 1 88 ? 4.457 1.416 3.402 1.00 84.00 88 MET A O 1
ATOM 719 N N . THR A 1 89 ? 3.257 -0.311 2.600 1.00 84.25 89 THR A N 1
ATOM 720 C CA . THR A 1 89 ? 3.553 -1.261 3.680 1.00 84.25 89 THR A CA 1
ATOM 721 C C . THR A 1 89 ? 4.221 -2.482 3.031 1.00 84.25 89 THR A C 1
ATOM 723 O O . THR A 1 89 ? 3.825 -2.851 1.924 1.00 84.25 89 THR A O 1
ATOM 726 N N . PRO A 1 90 ? 5.277 -3.060 3.631 1.00 84.56 90 PRO A N 1
ATOM 727 C CA . PRO A 1 90 ? 5.915 -4.249 3.082 1.00 84.56 90 PRO A CA 1
ATOM 728 C C . PRO A 1 90 ? 4.923 -5.415 3.085 1.00 84.56 90 PRO A C 1
ATOM 730 O O . PRO A 1 90 ? 4.057 -5.484 3.957 1.00 84.56 90 PRO A O 1
ATOM 733 N N . ASP A 1 91 ? 5.045 -6.299 2.097 1.00 82.38 91 ASP A N 1
ATOM 734 C CA . ASP A 1 91 ? 4.108 -7.388 1.793 1.00 82.38 91 ASP A CA 1
ATOM 735 C C . ASP A 1 91 ? 2.719 -6.964 1.286 1.00 82.38 91 ASP A C 1
ATOM 737 O O . ASP A 1 91 ? 1.866 -7.821 1.037 1.00 82.38 91 ASP A O 1
ATOM 741 N N . ASP A 1 92 ? 2.473 -5.671 1.054 1.00 82.12 92 ASP A N 1
ATOM 742 C CA . ASP A 1 92 ? 1.225 -5.230 0.428 1.00 82.12 92 ASP A CA 1
ATOM 743 C C . ASP A 1 92 ? 1.219 -5.558 -1.064 1.00 82.12 92 ASP A C 1
ATOM 745 O O . ASP A 1 92 ? 2.185 -5.297 -1.783 1.00 82.12 92 ASP A O 1
ATOM 749 N N . VAL A 1 93 ? 0.091 -6.099 -1.530 1.00 83.69 93 VAL A N 1
ATOM 750 C CA . VAL A 1 93 ? -0.199 -6.268 -2.953 1.00 83.69 93 VAL A CA 1
ATOM 751 C C . VAL A 1 93 ? -1.082 -5.111 -3.390 1.00 83.69 93 VAL A C 1
ATOM 753 O O . VAL A 1 93 ? -2.215 -4.965 -2.928 1.00 83.69 93 VAL A O 1
ATOM 756 N N . ILE A 1 94 ? -0.537 -4.275 -4.261 1.00 80.75 94 ILE A N 1
ATOM 757 C CA . ILE A 1 94 ? -1.210 -3.124 -4.845 1.00 80.75 94 ILE A CA 1
ATOM 758 C C . ILE A 1 94 ? -1.688 -3.527 -6.228 1.00 80.75 94 ILE A C 1
ATOM 760 O O . ILE A 1 94 ? -0.948 -4.129 -7.005 1.00 80.75 94 ILE A O 1
ATOM 764 N N . GLN A 1 95 ? -2.924 -3.157 -6.528 1.00 80.31 95 GLN A N 1
ATOM 765 C CA . GLN A 1 95 ? -3.558 -3.454 -7.796 1.00 80.31 95 GLN A CA 1
ATOM 766 C C . GLN A 1 95 ? -3.807 -2.154 -8.558 1.00 80.31 95 GLN A C 1
ATOM 768 O O . GLN A 1 95 ? -4.434 -1.235 -8.028 1.00 80.31 95 GLN A O 1
ATOM 773 N N . PHE A 1 96 ? -3.352 -2.070 -9.805 1.00 76.62 96 PHE A N 1
ATOM 774 C CA . PHE A 1 96 ? -3.602 -0.914 -10.671 1.00 76.62 96 PHE A CA 1
ATOM 775 C C . PHE A 1 96 ? -4.052 -1.354 -12.065 1.00 76.62 96 PHE A C 1
ATOM 777 O O . PHE A 1 96 ? -3.807 -2.480 -12.491 1.00 76.62 96 PHE A O 1
ATOM 784 N N . SER A 1 97 ? -4.757 -0.472 -12.773 1.00 76.56 97 SER A N 1
ATOM 785 C CA . SER A 1 97 ? -5.267 -0.747 -14.118 1.00 76.56 97 SER A CA 1
ATOM 786 C C . SER A 1 97 ?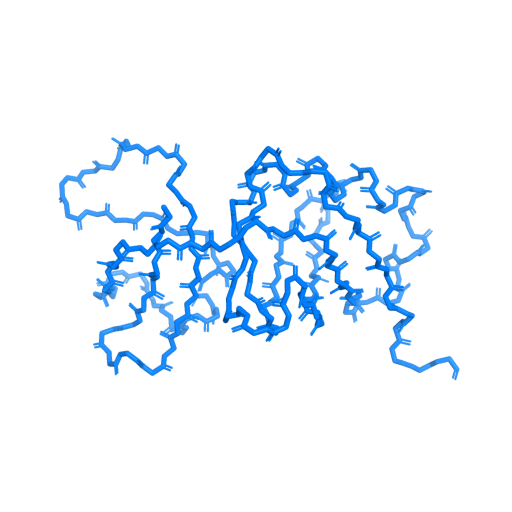 -4.461 0.025 -15.153 1.00 76.56 97 SER A C 1
ATOM 788 O O . SER A 1 97 ? -4.349 1.245 -15.066 1.00 76.56 97 SER A O 1
ATOM 790 N N . TYR A 1 98 ? -3.916 -0.668 -16.149 1.00 76.44 98 TYR A N 1
ATOM 791 C CA . TYR A 1 98 ? -3.164 -0.060 -17.244 1.00 76.44 98 TYR A CA 1
ATOM 792 C C . TYR A 1 98 ? -3.566 -0.701 -18.582 1.00 76.44 98 TYR A C 1
ATOM 794 O O . TYR A 1 98 ? -3.734 -1.910 -18.689 1.00 76.44 98 TYR A O 1
ATOM 802 N N . ASN A 1 99 ? -3.803 0.092 -19.630 1.00 77.81 99 ASN A N 1
ATOM 803 C CA . ASN A 1 99 ? -4.253 -0.421 -20.940 1.00 77.81 99 ASN A CA 1
ATOM 804 C C . ASN A 1 99 ? -5.438 -1.423 -20.879 1.00 77.81 99 ASN A C 1
ATOM 806 O O . ASN A 1 99 ? -5.496 -2.378 -21.652 1.00 77.81 99 ASN A O 1
ATOM 810 N N . GLY A 1 100 ? -6.376 -1.230 -19.942 1.00 75.81 100 GLY A N 1
ATOM 811 C CA . GLY A 1 100 ? -7.547 -2.102 -19.775 1.00 75.81 100 GLY A CA 1
ATOM 812 C C . GLY A 1 100 ? -7.257 -3.463 -19.132 1.00 75.81 100 GLY A C 1
ATOM 813 O O . GLY A 1 100 ? -8.129 -4.331 -19.130 1.00 75.81 100 GLY A O 1
ATOM 814 N N . ARG A 1 101 ? -6.054 -3.665 -18.587 1.00 77.25 101 ARG A N 1
ATOM 815 C CA . ARG A 1 101 ? -5.689 -4.837 -17.788 1.00 77.25 101 ARG A CA 1
ATOM 816 C C . ARG A 1 101 ? -5.388 -4.428 -16.359 1.00 77.25 101 ARG A C 1
ATOM 818 O O . ARG A 1 101 ? -4.869 -3.349 -16.103 1.00 77.25 101 ARG A O 1
ATOM 825 N N . ILE A 1 102 ? -5.729 -5.318 -15.445 1.00 79.44 102 ILE A N 1
ATOM 826 C CA . ILE A 1 102 ? -5.438 -5.190 -14.026 1.00 79.44 102 ILE A CA 1
ATOM 827 C C . ILE A 1 102 ? -4.088 -5.855 -13.757 1.00 79.44 102 ILE A C 1
ATOM 829 O O . ILE A 1 102 ? -3.845 -6.961 -14.240 1.00 79.44 102 ILE A O 1
ATOM 833 N N . TYR A 1 103 ? -3.242 -5.180 -12.988 1.00 78.44 103 TYR A N 1
ATOM 834 C CA . TYR A 1 103 ? -1.905 -5.625 -12.623 1.00 78.44 103 TYR A CA 1
ATOM 835 C C . TYR A 1 103 ? -1.756 -5.653 -11.112 1.00 78.44 103 TYR A C 1
ATOM 837 O O . TYR A 1 103 ? -2.108 -4.679 -10.448 1.00 78.44 103 TYR A O 1
ATOM 845 N N . ASP A 1 104 ? -1.167 -6.738 -10.617 1.00 81.38 104 ASP A N 1
ATOM 846 C CA . ASP A 1 104 ? -0.860 -6.940 -9.206 1.00 81.38 104 ASP A CA 1
ATOM 847 C C . ASP A 1 104 ? 0.649 -6.798 -8.978 1.00 81.38 104 ASP A C 1
ATOM 849 O O . ASP A 1 104 ? 1.469 -7.461 -9.627 1.00 81.38 104 ASP A O 1
ATOM 853 N N . LEU A 1 105 ? 1.013 -5.932 -8.037 1.00 80.44 105 LEU A N 1
ATOM 854 C CA . LEU A 1 105 ? 2.390 -5.633 -7.669 1.00 80.44 105 LEU A CA 1
ATOM 855 C C . LEU A 1 105 ? 2.574 -5.811 -6.168 1.00 80.44 105 LEU A C 1
ATOM 857 O O . LEU A 1 105 ? 1.845 -5.208 -5.383 1.00 80.44 105 LEU A O 1
ATOM 861 N N . ARG A 1 106 ? 3.568 -6.598 -5.761 1.00 84.69 106 ARG A N 1
ATOM 862 C CA . ARG A 1 106 ? 3.884 -6.806 -4.347 1.00 84.69 106 ARG A CA 1
ATOM 863 C C . ARG A 1 106 ? 5.030 -5.902 -3.911 1.00 84.69 106 ARG A C 1
ATOM 865 O O . ARG A 1 106 ? 6.052 -5.813 -4.590 1.00 84.69 106 ARG A O 1
ATOM 872 N N . VAL A 1 107 ? 4.877 -5.266 -2.754 1.00 85.81 107 VAL A N 1
ATOM 873 C CA . VAL A 1 107 ? 5.964 -4.568 -2.060 1.00 85.81 107 VAL A CA 1
ATOM 874 C C . VAL A 1 107 ? 6.834 -5.606 -1.357 1.00 85.81 107 VAL A C 1
ATOM 876 O O . VAL A 1 107 ? 6.364 -6.293 -0.453 1.00 85.81 107 VAL A O 1
ATOM 879 N N . VAL A 1 108 ? 8.098 -5.716 -1.759 1.00 85.88 108 VAL A N 1
ATOM 880 C CA . VAL A 1 108 ? 9.056 -6.660 -1.160 1.00 85.88 108 VAL A CA 1
ATOM 881 C C . VAL A 1 108 ? 9.731 -6.018 0.041 1.00 85.88 108 VAL A C 1
ATOM 883 O O . VAL A 1 108 ? 9.701 -6.544 1.148 1.00 85.88 108 VAL A O 1
ATOM 886 N N . GLU A 1 109 ? 10.321 -4.844 -0.171 1.00 84.62 109 GLU A N 1
ATOM 887 C CA . GLU A 1 109 ? 11.100 -4.146 0.846 1.00 84.62 109 GLU A CA 1
ATOM 888 C C . GLU A 1 109 ? 10.896 -2.640 0.748 1.00 84.62 109 GLU A C 1
ATOM 890 O O . GLU A 1 109 ? 10.720 -2.075 -0.332 1.00 84.62 109 GLU A O 1
ATOM 895 N N . ILE A 1 110 ? 10.976 -1.987 1.904 1.00 86.81 110 ILE A N 1
ATOM 896 C CA . ILE A 1 110 ? 10.940 -0.534 2.040 1.00 86.81 110 ILE A CA 1
ATOM 897 C C . ILE A 1 110 ? 12.139 -0.067 2.865 1.00 86.81 110 ILE A C 1
ATOM 899 O O . ILE A 1 110 ? 12.568 -0.734 3.808 1.00 86.81 110 ILE A O 1
ATOM 903 N N . PHE A 1 111 ? 12.672 1.102 2.525 1.00 81.56 111 PHE A N 1
ATOM 904 C CA . PHE A 1 111 ? 13.743 1.760 3.262 1.00 81.56 111 PHE A CA 1
ATOM 905 C C . PHE A 1 111 ? 13.255 3.115 3.795 1.00 81.56 111 PHE A C 1
ATOM 907 O O . PHE A 1 111 ? 12.723 3.908 3.006 1.00 81.56 111 PHE A O 1
ATOM 914 N N . PRO A 1 112 ? 13.451 3.424 5.094 1.00 81.31 112 PRO A N 1
ATOM 915 C CA . PRO A 1 112 ? 14.253 2.696 6.093 1.00 81.31 112 PRO A CA 1
ATOM 916 C C . PRO A 1 112 ? 13.588 1.408 6.636 1.00 81.31 112 PRO A C 1
ATOM 918 O O . PRO A 1 112 ? 12.404 1.437 6.964 1.00 81.31 112 PRO A O 1
ATOM 921 N N . PRO A 1 113 ? 14.342 0.304 6.841 1.00 74.88 113 PRO A N 1
ATOM 922 C CA . PRO A 1 113 ? 13.794 -1.011 7.225 1.00 74.88 113 PRO A CA 1
ATOM 923 C C . PRO A 1 113 ? 13.210 -1.047 8.644 1.00 74.88 113 PRO A C 1
ATOM 925 O O . PRO A 1 113 ? 12.501 -1.971 9.023 1.00 74.88 113 PRO A O 1
ATOM 928 N N . GLN A 1 114 ? 13.513 -0.033 9.454 1.00 76.75 114 GLN A N 1
ATOM 929 C CA . GLN A 1 114 ? 12.967 0.131 10.801 1.00 76.75 114 GLN A CA 1
ATOM 930 C C . GLN A 1 114 ? 11.507 0.612 10.772 1.00 76.75 114 GLN A C 1
ATOM 932 O O . GLN A 1 114 ? 10.808 0.549 11.785 1.00 76.75 114 GLN A O 1
ATOM 937 N N . ALA A 1 115 ? 11.042 1.119 9.627 1.00 77.12 115 ALA A N 1
ATOM 938 C CA . ALA A 1 115 ? 9.688 1.604 9.458 1.00 77.12 115 ALA A CA 1
ATOM 939 C C . ALA A 1 115 ? 8.746 0.451 9.092 1.00 77.12 115 ALA A C 1
ATOM 941 O O . ALA A 1 115 ? 8.990 -0.294 8.151 1.00 77.12 115 ALA A O 1
ATOM 942 N N . LYS A 1 116 ? 7.618 0.339 9.805 1.00 80.06 116 LYS A N 1
ATOM 943 C CA . LYS A 1 116 ? 6.549 -0.620 9.463 1.00 80.06 116 LYS A CA 1
ATOM 944 C C . LYS A 1 116 ? 5.813 -0.254 8.173 1.00 80.06 116 LYS A C 1
ATOM 946 O O . LYS A 1 116 ? 5.154 -1.100 7.588 1.00 80.06 116 LYS A O 1
ATOM 951 N N . ALA A 1 117 ? 5.873 1.014 7.788 1.00 84.00 117 ALA A N 1
ATOM 952 C CA . ALA A 1 117 ? 5.342 1.558 6.553 1.00 84.00 117 ALA A CA 1
ATOM 953 C C . ALA A 1 117 ? 6.042 2.884 6.263 1.00 84.00 117 ALA A C 1
ATOM 955 O O . ALA A 1 117 ? 6.566 3.529 7.178 1.00 84.00 117 ALA A O 1
ATOM 956 N N . VAL A 1 118 ? 6.028 3.298 5.004 1.00 85.31 118 VAL A N 1
ATOM 957 C CA . VAL A 1 118 ? 6.649 4.543 4.544 1.00 85.31 118 VAL A CA 1
ATOM 958 C C . VAL A 1 118 ? 5.634 5.432 3.845 1.00 85.31 118 VAL A C 1
ATOM 960 O O . VAL A 1 118 ? 4.646 4.964 3.274 1.00 85.31 118 VAL A O 1
ATOM 963 N N . CYS A 1 119 ? 5.890 6.733 3.916 1.00 83.81 119 CYS A N 1
ATOM 964 C CA . CYS A 1 119 ? 5.175 7.756 3.173 1.00 83.81 119 CYS A CA 1
ATOM 965 C C . CYS A 1 119 ? 5.838 7.968 1.804 1.00 83.81 119 CYS A C 1
ATOM 967 O O . CYS A 1 119 ? 7.056 8.134 1.744 1.00 83.81 119 CYS A O 1
ATOM 969 N N . MET A 1 120 ? 5.029 7.995 0.743 1.00 79.19 120 MET A N 1
ATOM 970 C CA . MET A 1 120 ? 5.451 8.261 -0.643 1.00 79.19 120 MET A CA 1
ATOM 971 C C . MET A 1 120 ? 5.011 9.650 -1.148 1.00 79.19 120 MET A C 1
ATOM 973 O O . MET A 1 120 ? 5.175 9.967 -2.322 1.00 79.19 120 MET A O 1
ATOM 977 N N . ILE A 1 121 ? 4.439 10.496 -0.279 1.00 72.00 121 ILE A N 1
ATOM 978 C CA . ILE A 1 121 ? 4.035 11.866 -0.638 1.00 72.00 121 ILE A CA 1
ATOM 979 C C . ILE A 1 121 ? 5.283 12.685 -0.983 1.00 72.00 121 ILE A C 1
ATOM 981 O O . ILE A 1 121 ? 6.213 12.738 -0.176 1.00 72.00 121 ILE A O 1
ATOM 985 N N . ASP A 1 122 ? 5.287 13.309 -2.166 1.00 61.34 122 ASP A N 1
ATOM 986 C CA . ASP A 1 122 ? 6.301 14.269 -2.640 1.00 61.34 122 ASP A CA 1
ATOM 987 C C . ASP A 1 122 ? 7.761 13.818 -2.453 1.00 61.34 122 ASP A C 1
ATOM 989 O O . ASP A 1 122 ? 8.670 14.627 -2.256 1.00 61.34 122 ASP A O 1
ATOM 993 N N . THR A 1 123 ? 8.003 12.509 -2.500 1.00 59.00 123 THR A N 1
ATOM 994 C CA . THR A 1 123 ? 9.318 11.917 -2.245 1.00 59.00 123 THR A CA 1
ATOM 995 C C . THR A 1 123 ? 9.950 11.428 -3.543 1.00 59.00 123 THR A C 1
ATOM 997 O O . THR A 1 123 ? 9.303 10.799 -4.375 1.00 59.00 123 THR A O 1
ATOM 1000 N N . THR A 1 124 ? 11.243 11.710 -3.725 1.00 63.91 124 THR A N 1
ATOM 1001 C CA . THR A 1 124 ? 12.068 11.184 -4.827 1.00 63.91 124 THR A CA 1
ATOM 1002 C C . THR A 1 124 ? 12.556 9.773 -4.490 1.00 63.91 124 THR A C 1
ATOM 1004 O O . THR A 1 124 ? 13.760 9.518 -4.422 1.00 63.91 124 THR A O 1
ATOM 1007 N N . SER A 1 125 ? 11.626 8.884 -4.153 1.00 69.12 125 SER A N 1
ATOM 1008 C CA . SER A 1 125 ? 11.931 7.511 -3.760 1.00 69.12 125 SER A CA 1
ATOM 1009 C C . SER A 1 125 ? 12.547 6.767 -4.943 1.00 69.12 125 SER A C 1
ATOM 1011 O O . SER A 1 125 ? 11.981 6.779 -6.035 1.00 69.12 125 SER A O 1
ATOM 1013 N N . ASN A 1 126 ? 13.668 6.077 -4.738 1.00 74.81 126 ASN A N 1
ATOM 1014 C CA . ASN A 1 126 ? 14.199 5.181 -5.763 1.00 74.81 126 ASN A CA 1
ATOM 1015 C C . ASN A 1 126 ? 13.350 3.907 -5.809 1.00 74.81 126 ASN A C 1
ATOM 1017 O O . ASN A 1 126 ? 13.257 3.175 -4.820 1.00 74.81 126 ASN A O 1
ATOM 1021 N N . VAL A 1 127 ? 12.735 3.662 -6.962 1.00 76.62 127 VAL A N 1
ATOM 1022 C CA . VAL A 1 127 ? 11.952 2.458 -7.240 1.00 76.62 127 VAL A CA 1
ATOM 1023 C C . VAL A 1 127 ? 12.871 1.418 -7.869 1.00 76.62 127 VAL A C 1
ATOM 1025 O O . VAL A 1 127 ? 13.439 1.657 -8.934 1.00 76.62 127 VAL A O 1
ATOM 1028 N N . ASP A 1 128 ? 13.009 0.272 -7.211 1.00 79.44 128 ASP A N 1
ATOM 1029 C CA . ASP A 1 128 ? 13.799 -0.860 -7.688 1.00 79.44 128 ASP A CA 1
ATOM 1030 C C . ASP A 1 128 ? 12.898 -2.083 -7.916 1.00 79.44 128 ASP A C 1
ATOM 1032 O O . ASP A 1 128 ? 11.864 -2.256 -7.258 1.00 79.44 128 ASP A O 1
ATOM 1036 N N . PHE A 1 129 ? 13.273 -2.926 -8.873 1.00 74.06 129 PHE A N 1
ATOM 1037 C CA . PHE A 1 129 ? 12.480 -4.077 -9.294 1.00 74.06 129 PHE A CA 1
ATOM 1038 C C . PHE A 1 129 ? 13.233 -5.367 -9.024 1.00 74.06 129 PHE A C 1
ATOM 1040 O O . PHE A 1 129 ? 14.304 -5.612 -9.582 1.00 74.06 129 PHE A O 1
ATOM 1047 N N . CYS A 1 130 ? 12.632 -6.234 -8.218 1.00 71.25 130 CYS A N 1
ATOM 1048 C CA . CYS A 1 130 ? 13.124 -7.588 -8.066 1.00 71.25 130 CYS A CA 1
ATOM 1049 C C . CYS A 1 130 ? 12.722 -8.426 -9.295 1.00 71.25 130 CYS A C 1
ATOM 1051 O O . CYS A 1 130 ? 11.580 -8.331 -9.761 1.00 71.25 130 CYS A O 1
ATOM 1053 N N . PRO A 1 131 ? 13.642 -9.244 -9.839 1.00 62.75 131 PRO A N 1
ATOM 1054 C CA . PRO A 1 131 ? 13.292 -10.213 -10.867 1.00 62.75 131 PRO A CA 1
ATOM 1055 C C . PRO A 1 131 ? 12.259 -11.205 -10.302 1.00 62.75 131 PRO A C 1
ATOM 1057 O O . PRO A 1 131 ? 12.387 -11.599 -9.141 1.00 62.75 131 PRO A O 1
ATOM 1060 N N . PRO A 1 132 ? 11.241 -11.604 -11.086 1.00 56.97 132 PRO A N 1
ATOM 1061 C CA . PRO A 1 132 ? 10.209 -12.516 -10.609 1.00 56.97 132 PRO A CA 1
ATOM 1062 C C . PRO A 1 132 ? 10.803 -13.890 -10.250 1.00 56.97 132 PRO A C 1
ATOM 1064 O O . PRO A 1 132 ? 11.808 -14.304 -10.841 1.00 56.97 132 PRO A O 1
ATOM 1067 N N . PRO A 1 133 ? 10.186 -14.629 -9.314 1.00 49.03 133 PRO A N 1
ATOM 1068 C CA . PRO A 1 133 ? 10.685 -15.923 -8.884 1.00 49.03 133 PRO A CA 1
ATOM 1069 C C . PRO A 1 133 ? 10.498 -16.946 -10.014 1.00 49.03 133 PRO A C 1
ATOM 1071 O O . PRO A 1 133 ? 9.372 -17.236 -10.413 1.00 49.03 133 PRO A O 1
ATOM 1074 N N . GLY A 1 134 ? 11.603 -17.502 -10.525 1.00 49.59 134 GLY A N 1
ATOM 1075 C CA . GLY A 1 134 ? 11.582 -18.626 -11.475 1.00 49.59 134 GLY A CA 1
ATOM 1076 C C . GLY A 1 134 ? 12.310 -18.422 -12.808 1.00 49.59 134 GLY A C 1
ATOM 1077 O O . GLY A 1 134 ? 11.825 -18.916 -13.824 1.00 49.59 134 GLY A O 1
ATOM 1078 N N . TYR A 1 135 ? 13.445 -17.713 -12.820 1.00 42.53 135 TYR A N 1
ATOM 1079 C CA . TYR A 1 135 ? 14.374 -17.744 -13.960 1.00 42.53 135 TYR A CA 1
ATOM 1080 C C . TYR A 1 135 ? 15.132 -19.076 -14.037 1.00 42.53 135 TYR A C 1
ATOM 1082 O O . TYR A 1 135 ? 15.511 -19.589 -12.958 1.00 42.53 135 TYR A O 1
#